Protein AF-A0A1C6EQ10-F1 (afdb_monomer_lite)

Secondary structure (DSSP, 8-state):
---HHHHHHHHHHHHHHHHHHHHT---EEE-TTSBEEEESGGGGGGTTSB--SS------------------

Radius of gyration: 14.61 Å; chains: 1; bounding box: 38×26×29 Å

Foldseek 3Di:
DPPPLNVCVVVVAVVQVVVCVVPVDKDFDADPQQATCDIDDPCRVRHRHHDPDDPDPPPDPDDPPDDDPDDD

Structure (mmCIF, N/CA/C/O backbone):
data_AF-A0A1C6EQ10-F1
#
_entry.id   AF-A0A1C6EQ10-F1
#
loop_
_atom_site.group_PDB
_atom_site.id
_atom_site.type_symbol
_atom_site.label_atom_id
_atom_site.label_alt_id
_atom_site.label_comp_id
_atom_site.label_asym_id
_atom_site.label_entity_id
_atom_site.label_seq_id
_atom_site.pdbx_PDB_ins_code
_atom_site.Cartn_x
_atom_site.Cartn_y
_atom_site.Cartn_z
_atom_site.occupancy
_atom_site.B_iso_or_equiv
_atom_site.auth_seq_id
_atom_site.auth_comp_id
_atom_site.auth_asym_id
_atom_site.auth_atom_id
_atom_site.pdbx_PDB_model_num
ATOM 1 N N . MET A 1 1 ? 7.966 13.740 -19.512 1.00 41.75 1 MET A N 1
ATOM 2 C CA . MET A 1 1 ? 6.730 12.944 -19.646 1.00 41.75 1 MET A CA 1
ATOM 3 C C . MET A 1 1 ? 6.322 12.542 -18.244 1.00 41.75 1 MET A C 1
ATOM 5 O O . MET A 1 1 ? 7.005 11.713 -17.661 1.00 41.75 1 MET A O 1
ATOM 9 N N . THR A 1 2 ? 5.318 13.192 -17.663 1.00 49.97 2 THR A N 1
ATOM 10 C CA . THR A 1 2 ? 4.700 12.700 -16.425 1.00 49.97 2 THR A CA 1
ATOM 11 C C . THR A 1 2 ? 4.013 11.384 -16.757 1.00 49.97 2 THR A C 1
ATOM 13 O O . THR A 1 2 ? 3.357 11.264 -17.795 1.00 49.97 2 THR A O 1
ATOM 16 N N . SER A 1 3 ? 4.261 10.355 -15.956 1.00 69.75 3 SER A N 1
ATOM 17 C CA . SER A 1 3 ? 3.653 9.053 -16.195 1.00 69.75 3 SER A CA 1
ATOM 18 C C . SER A 1 3 ? 2.135 9.179 -16.007 1.00 69.75 3 SER A C 1
ATOM 20 O O . SER A 1 3 ? 1.674 9.993 -15.210 1.00 69.75 3 SER A O 1
ATOM 22 N N . LEU A 1 4 ? 1.332 8.379 -16.721 1.00 69.44 4 LEU A N 1
ATOM 23 C CA . LEU A 1 4 ? -0.124 8.302 -16.490 1.00 69.44 4 LEU A CA 1
ATOM 24 C C . LEU A 1 4 ? -0.445 8.087 -14.996 1.00 69.44 4 LEU A C 1
ATOM 26 O O . LEU A 1 4 ? -1.453 8.577 -14.492 1.00 69.44 4 LEU A O 1
ATOM 30 N N . PHE A 1 5 ? 0.455 7.387 -14.304 1.00 70.94 5 PHE A N 1
ATOM 31 C CA . PHE A 1 5 ? 0.424 7.147 -12.870 1.00 70.94 5 PHE A CA 1
ATOM 32 C C . PHE A 1 5 ? 0.450 8.433 -12.039 1.00 70.94 5 PHE A C 1
ATOM 34 O O . PHE A 1 5 ? -0.368 8.577 -11.136 1.00 70.94 5 PHE A O 1
ATOM 41 N N . ASP A 1 6 ? 1.306 9.396 -12.381 1.00 76.06 6 ASP A N 1
ATOM 42 C CA . ASP A 1 6 ? 1.426 10.655 -11.633 1.00 76.06 6 ASP A CA 1
ATOM 43 C C . ASP A 1 6 ? 0.135 11.486 -11.697 1.00 76.06 6 ASP A C 1
ATOM 45 O O . ASP A 1 6 ? -0.208 12.188 -10.748 1.00 76.06 6 ASP A O 1
ATOM 49 N N . GLY A 1 7 ? -0.610 11.387 -12.805 1.00 84.25 7 GLY A N 1
ATOM 50 C CA . GLY A 1 7 ? -1.885 12.088 -12.978 1.00 84.25 7 GLY A CA 1
ATOM 51 C C . GLY A 1 7 ? -3.053 11.458 -12.214 1.00 84.25 7 GLY A C 1
ATOM 52 O O . GLY A 1 7 ? -3.944 12.178 -11.766 1.00 84.25 7 GLY A O 1
ATOM 53 N N . ILE A 1 8 ? -3.057 10.130 -12.056 1.00 87.19 8 ILE A N 1
ATOM 54 C CA . ILE A 1 8 ? -4.158 9.387 -11.418 1.00 87.19 8 ILE A CA 1
ATOM 55 C C . ILE A 1 8 ? -3.939 9.146 -9.919 1.00 87.19 8 ILE A C 1
ATOM 57 O O . ILE A 1 8 ? -4.899 8.907 -9.186 1.00 87.19 8 ILE A O 1
ATOM 61 N N . GLN A 1 9 ? -2.696 9.245 -9.436 1.00 88.44 9 GLN A N 1
ATOM 62 C CA . GLN A 1 9 ? -2.344 8.986 -8.039 1.00 88.44 9 GLN A CA 1
ATOM 63 C C . GLN A 1 9 ? -3.212 9.766 -7.028 1.00 88.44 9 GLN A C 1
ATOM 65 O O . GLN A 1 9 ? -3.741 9.130 -6.114 1.00 88.44 9 GLN A O 1
ATOM 70 N N . PRO A 1 10 ? -3.483 11.080 -7.199 1.00 91.00 10 PRO A N 1
ATOM 7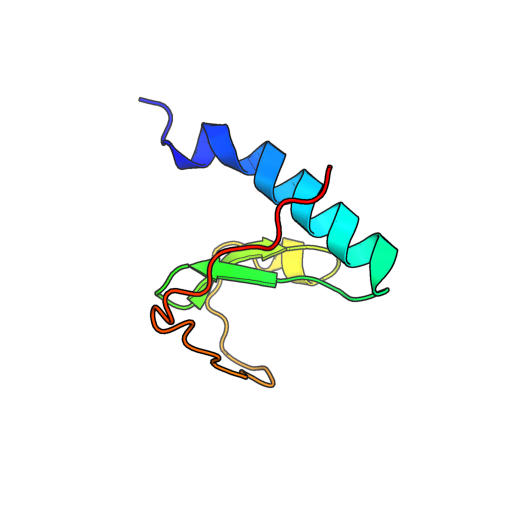1 C CA . PRO A 1 10 ? -4.326 11.817 -6.253 1.00 91.00 10 PRO A CA 1
ATOM 72 C C . PRO A 1 10 ? -5.766 11.286 -6.184 1.00 91.00 10 PRO A C 1
ATOM 74 O O . PRO A 1 10 ? -6.398 11.300 -5.130 1.00 91.00 10 PRO A O 1
ATOM 77 N N . GLN A 1 11 ? -6.294 10.786 -7.303 1.00 92.19 11 GLN A N 1
ATOM 78 C CA . GLN A 1 11 ? -7.651 10.237 -7.382 1.00 92.19 11 GLN A CA 1
ATOM 79 C C . GLN A 1 11 ? -7.719 8.858 -6.717 1.00 92.19 11 GLN A C 1
ATOM 81 O O . GLN A 1 11 ? -8.685 8.555 -6.017 1.00 92.19 11 GLN A O 1
ATOM 86 N N . ILE A 1 12 ? -6.672 8.041 -6.881 1.00 90.19 1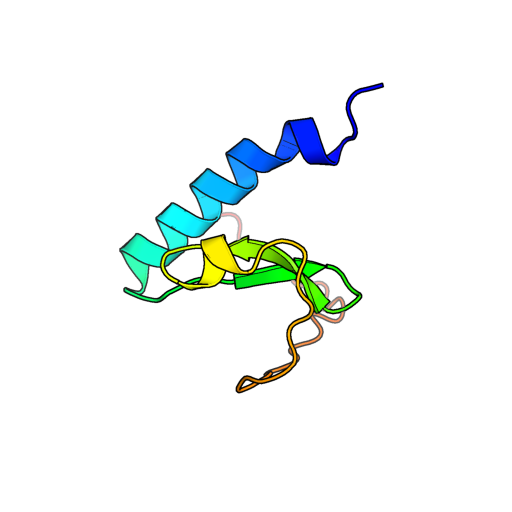2 ILE A N 1
ATOM 87 C CA . ILE A 1 12 ? -6.524 6.763 -6.172 1.00 90.19 12 ILE A CA 1
ATOM 88 C C . ILE A 1 12 ? -6.490 7.005 -4.659 1.00 90.19 12 ILE A C 1
ATOM 90 O O . ILE A 1 12 ? -7.187 6.317 -3.915 1.00 90.19 12 ILE A O 1
ATOM 94 N N . GLU A 1 13 ? -5.729 8.001 -4.204 1.00 90.88 13 GLU A N 1
ATOM 95 C CA . GLU A 1 13 ? -5.622 8.360 -2.787 1.00 90.88 13 GLU A CA 1
ATOM 96 C C . GLU A 1 13 ? -6.961 8.827 -2.196 1.00 90.88 13 GLU A C 1
ATOM 98 O O . GLU A 1 13 ? -7.354 8.384 -1.116 1.00 90.88 13 GLU A O 1
ATOM 103 N N . GLN A 1 14 ? -7.723 9.649 -2.920 1.00 93.00 14 GLN A N 1
ATOM 104 C CA . GLN A 1 14 ? -9.074 10.036 -2.496 1.00 93.00 14 GLN A CA 1
ATOM 105 C C . GLN A 1 14 ? -10.019 8.830 -2.407 1.00 93.00 14 GLN A C 1
ATOM 107 O O . GLN A 1 14 ? -10.778 8.694 -1.445 1.00 93.00 14 GLN A O 1
ATOM 112 N N . TYR A 1 15 ? -9.948 7.925 -3.384 1.00 92.31 15 TYR A N 1
ATOM 113 C CA . TYR A 1 15 ? -10.788 6.734 -3.422 1.00 92.31 15 TYR A CA 1
ATOM 114 C C . TYR A 1 15 ? -10.522 5.790 -2.241 1.00 92.31 15 TYR A C 1
ATOM 116 O O . TYR A 1 15 ? -11.466 5.319 -1.603 1.00 92.31 15 TYR A O 1
ATOM 124 N N . ILE A 1 16 ? -9.254 5.541 -1.895 1.00 92.50 16 ILE A N 1
ATOM 125 C CA . ILE A 1 16 ? -8.925 4.678 -0.748 1.00 92.50 16 ILE A CA 1
ATOM 126 C C . ILE A 1 16 ? -9.339 5.298 0.583 1.00 92.50 16 ILE A C 1
ATOM 128 O O . ILE A 1 16 ? -9.788 4.566 1.460 1.00 92.50 16 ILE A O 1
ATOM 132 N N . LEU A 1 17 ? -9.250 6.625 0.732 1.00 92.19 17 LEU A N 1
ATOM 133 C CA . LEU A 1 17 ? -9.711 7.314 1.940 1.00 92.19 17 LEU A CA 1
ATOM 134 C C . LEU A 1 17 ? -11.224 7.158 2.131 1.00 92.19 17 LEU A C 1
ATOM 136 O O . LEU A 1 17 ? -11.676 6.929 3.251 1.00 92.19 17 LEU A O 1
ATOM 140 N N . MET A 1 18 ? -11.994 7.212 1.042 1.00 94.56 18 MET A N 1
ATOM 141 C CA . MET A 1 18 ? -13.433 6.948 1.073 1.00 94.56 18 MET A CA 1
ATOM 142 C C . MET A 1 18 ? -13.745 5.498 1.473 1.00 94.56 18 MET A C 1
ATOM 144 O O . MET A 1 18 ? -14.645 5.255 2.268 1.00 94.56 18 MET A O 1
ATOM 148 N N . ILE A 1 19 ? -13.000 4.513 0.960 1.00 91.06 19 ILE A N 1
ATOM 149 C CA . ILE A 1 19 ? -13.174 3.113 1.384 1.00 91.06 19 ILE A CA 1
ATOM 150 C C . ILE A 1 19 ? -12.865 2.967 2.878 1.00 91.06 19 ILE A C 1
ATOM 152 O O . ILE A 1 19 ? -13.636 2.337 3.603 1.00 91.06 19 ILE A O 1
ATOM 156 N N . CYS A 1 20 ? -11.766 3.564 3.345 1.00 89.62 20 CYS A N 1
ATOM 157 C CA . CYS A 1 20 ? -11.396 3.541 4.757 1.00 89.62 20 CYS A CA 1
ATOM 158 C C . CYS A 1 20 ? -12.496 4.114 5.651 1.00 89.62 20 CYS A C 1
ATOM 160 O O . CYS A 1 20 ? -12.796 3.512 6.675 1.00 89.62 20 CYS A O 1
ATOM 162 N N . SER A 1 21 ? -13.113 5.236 5.267 1.00 90.56 21 SER A N 1
ATOM 163 C CA . SER A 1 21 ? -14.144 5.876 6.090 1.00 90.56 21 SER A CA 1
ATOM 164 C C . SER A 1 21 ? -15.450 5.084 6.158 1.00 90.56 21 SER A C 1
ATOM 166 O O . SER A 1 21 ? -16.120 5.116 7.184 1.00 90.56 21 SER A O 1
ATOM 168 N N . ILE A 1 22 ? -15.810 4.361 5.094 1.00 92.44 22 ILE A N 1
ATOM 169 C CA . ILE A 1 22 ? -17.050 3.571 5.044 1.00 92.44 22 ILE A CA 1
ATOM 170 C C . ILE A 1 22 ? -16.913 2.258 5.820 1.00 92.44 22 ILE A C 1
ATOM 172 O O . ILE A 1 22 ? -17.854 1.837 6.489 1.00 92.44 22 ILE A O 1
ATOM 176 N N . PHE A 1 23 ? -15.765 1.587 5.701 1.00 89.12 23 PHE A N 1
ATOM 177 C CA . PHE A 1 23 ? -15.592 0.219 6.196 1.00 89.12 23 PHE A CA 1
ATOM 178 C C . PHE A 1 23 ? -14.735 0.105 7.463 1.00 89.12 23 PHE A C 1
ATOM 180 O O . PHE A 1 23 ? -14.637 -0.995 7.997 1.00 89.12 23 PHE A O 1
ATOM 187 N N . ASP A 1 24 ? -14.121 1.199 7.927 1.00 89.06 24 ASP A N 1
ATOM 188 C CA . ASP A 1 24 ? -13.196 1.227 9.072 1.00 89.06 24 ASP A CA 1
ATOM 189 C C . ASP A 1 24 ? -12.050 0.199 8.941 1.00 89.06 24 ASP A C 1
ATOM 191 O O . ASP A 1 24 ? -11.737 -0.581 9.840 1.00 89.06 24 ASP A O 1
ATOM 195 N N . VAL A 1 25 ? -11.435 0.153 7.751 1.00 86.38 25 VAL A N 1
ATOM 196 C CA . VAL A 1 25 ? -10.327 -0.761 7.420 1.00 86.38 25 VAL A CA 1
ATOM 197 C C . VAL A 1 25 ? -9.135 -0.029 6.817 1.00 86.38 25 VAL A C 1
ATOM 199 O O . VAL A 1 25 ? -9.295 0.936 6.073 1.00 86.38 25 VAL A O 1
ATOM 202 N N . ASP A 1 26 ? -7.928 -0.552 7.050 1.00 87.44 26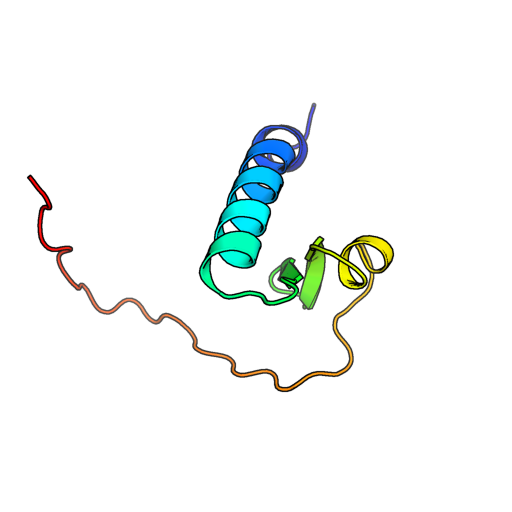 ASP A N 1
ATOM 203 C CA . ASP A 1 26 ? -6.739 -0.177 6.279 1.00 87.44 26 ASP A CA 1
ATOM 204 C C . ASP A 1 26 ? -6.832 -0.754 4.854 1.00 87.44 26 ASP A C 1
ATOM 206 O O . ASP A 1 26 ? -7.060 -1.953 4.667 1.00 87.44 26 ASP A O 1
ATOM 210 N N . VAL A 1 27 ? -6.575 0.076 3.845 1.00 88.81 27 VAL A N 1
ATOM 211 C CA . VAL A 1 27 ? -6.612 -0.295 2.424 1.00 88.81 27 VAL A CA 1
ATOM 212 C C . VAL A 1 27 ? -5.191 -0.420 1.881 1.00 88.81 27 VAL A C 1
ATOM 214 O O . VAL A 1 27 ? -4.273 0.293 2.295 1.00 88.81 27 VAL A O 1
ATOM 217 N N . ASP A 1 28 ? -5.005 -1.359 0.960 1.00 89.81 28 ASP A N 1
ATOM 218 C CA . ASP A 1 28 ? -3.754 -1.612 0.249 1.00 89.81 28 ASP A CA 1
ATOM 219 C C . ASP A 1 28 ? -4.084 -1.852 -1.232 1.00 89.81 28 ASP A C 1
ATOM 221 O O . ASP A 1 28 ? -4.897 -2.723 -1.549 1.00 89.81 28 ASP A O 1
ATOM 225 N N . ILE A 1 29 ? -3.492 -1.071 -2.137 1.00 88.88 29 ILE A N 1
ATOM 226 C CA . ILE A 1 29 ? -3.646 -1.223 -3.588 1.00 88.88 29 ILE A CA 1
ATOM 227 C C . ILE A 1 29 ? -2.310 -1.664 -4.165 1.00 88.88 29 ILE A C 1
ATOM 229 O O . ILE A 1 29 ? -1.286 -0.998 -4.002 1.00 88.88 29 ILE A O 1
ATOM 233 N N . CYS A 1 30 ? -2.341 -2.777 -4.891 1.00 88.69 30 CYS A N 1
ATOM 234 C CA . CYS A 1 30 ? -1.184 -3.334 -5.573 1.00 88.69 30 CYS A CA 1
ATOM 235 C C . CYS A 1 30 ? -1.395 -3.389 -7.087 1.00 88.69 30 CYS A C 1
ATOM 237 O O . CYS A 1 30 ? -2.521 -3.540 -7.560 1.00 88.69 30 CYS A O 1
ATOM 239 N N . ASP A 1 31 ? -0.296 -3.336 -7.834 1.00 87.00 31 ASP A N 1
ATOM 240 C CA . ASP A 1 31 ? -0.279 -3.663 -9.256 1.00 87.00 31 ASP A CA 1
ATOM 241 C C . ASP A 1 31 ? -0.430 -5.183 -9.503 1.00 87.00 31 ASP A C 1
ATOM 243 O O . ASP A 1 31 ? -0.575 -5.999 -8.584 1.00 87.00 31 ASP A O 1
ATOM 247 N N . SER A 1 32 ? -0.356 -5.594 -10.771 1.00 85.94 32 SER A N 1
ATOM 248 C CA . SER A 1 32 ? -0.430 -7.006 -11.169 1.00 85.94 32 SER A CA 1
ATOM 249 C C . SER A 1 32 ? 0.715 -7.874 -10.633 1.00 85.94 32 SER A C 1
ATOM 251 O O . SER A 1 32 ? 0.575 -9.095 -10.570 1.00 85.94 32 SER A O 1
ATOM 253 N N . ASN A 1 33 ? 1.836 -7.267 -10.241 1.00 87.38 33 ASN A N 1
ATOM 254 C CA . ASN A 1 33 ? 3.003 -7.936 -9.667 1.00 87.38 33 ASN A CA 1
ATOM 255 C C . ASN A 1 33 ? 2.966 -7.968 -8.134 1.00 87.38 33 ASN A C 1
ATOM 257 O O . ASN A 1 33 ? 3.925 -8.428 -7.501 1.00 87.38 33 ASN A O 1
ATOM 261 N N . LEU A 1 34 ? 1.852 -7.524 -7.542 1.00 88.69 34 LEU A N 1
ATOM 262 C CA . LEU A 1 34 ? 1.656 -7.374 -6.105 1.00 88.69 34 LEU A CA 1
ATOM 263 C C . LEU A 1 34 ? 2.576 -6.313 -5.480 1.00 88.69 34 LEU A C 1
ATOM 265 O O . LEU A 1 34 ? 2.877 -6.384 -4.288 1.00 88.69 34 LEU A O 1
ATOM 269 N N . ILE A 1 35 ? 3.053 -5.348 -6.266 1.00 90.00 35 ILE A N 1
ATOM 270 C CA . ILE A 1 35 ? 3.797 -4.190 -5.774 1.00 90.00 35 ILE A CA 1
ATOM 271 C C . ILE A 1 35 ? 2.797 -3.125 -5.347 1.00 90.00 35 ILE A C 1
ATOM 273 O O . ILE A 1 35 ? 1.916 -2.744 -6.114 1.00 90.00 35 ILE A O 1
ATOM 277 N N . ARG A 1 36 ? 2.928 -2.646 -4.110 1.00 90.19 36 ARG A N 1
ATOM 278 C CA . ARG A 1 36 ? 2.034 -1.627 -3.556 1.00 90.19 36 ARG A CA 1
ATOM 279 C C . ARG A 1 36 ? 2.236 -0.289 -4.243 1.00 90.19 36 ARG A C 1
ATOM 281 O O . ARG A 1 36 ? 3.352 0.227 -4.246 1.00 90.19 36 ARG A O 1
ATOM 288 N N . ILE A 1 37 ? 1.151 0.275 -4.749 1.00 90.62 37 ILE A N 1
ATOM 289 C CA . ILE A 1 37 ? 1.126 1.580 -5.419 1.00 90.62 37 ILE A CA 1
ATOM 290 C C . ILE A 1 37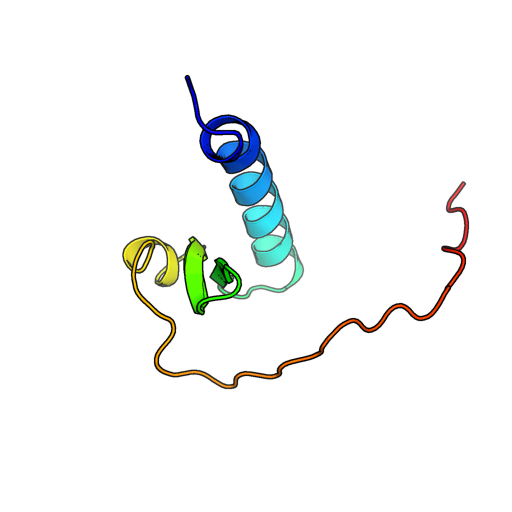 ? 0.424 2.653 -4.579 1.00 90.62 37 ILE A C 1
ATOM 292 O O . ILE A 1 37 ? 0.725 3.833 -4.718 1.00 90.62 37 ILE A O 1
ATOM 296 N N . ALA A 1 38 ? -0.475 2.255 -3.677 1.00 91.06 38 ALA A N 1
ATOM 297 C CA . ALA A 1 38 ? -1.140 3.153 -2.740 1.00 91.06 38 ALA A CA 1
ATOM 298 C C . ALA A 1 38 ? -1.622 2.370 -1.515 1.00 91.06 38 ALA A C 1
ATOM 300 O O . ALA A 1 38 ? -1.844 1.162 -1.585 1.00 91.06 38 ALA A O 1
ATOM 301 N N . GLY A 1 39 ? -1.816 3.050 -0.391 1.00 91.06 39 GLY A N 1
ATOM 302 C CA . GLY A 1 39 ? -2.374 2.425 0.800 1.00 91.06 39 GLY A CA 1
ATOM 303 C C . GLY A 1 39 ? -2.580 3.420 1.929 1.00 91.06 39 GLY A C 1
ATOM 304 O O . GLY A 1 39 ? -2.009 4.508 1.928 1.00 91.06 39 GLY A O 1
ATOM 305 N N . THR A 1 40 ? -3.386 3.036 2.912 1.00 90.75 40 THR A N 1
ATOM 306 C CA . THR A 1 40 ? -3.688 3.865 4.084 1.00 90.75 40 THR A CA 1
ATOM 307 C C . THR A 1 40 ? -3.040 3.317 5.352 1.00 90.75 40 THR A C 1
ATOM 309 O O . THR A 1 40 ? -2.500 2.204 5.379 1.00 90.75 40 THR A O 1
ATOM 312 N N . GLY A 1 41 ? -3.000 4.150 6.396 1.00 87.38 41 GLY A N 1
ATOM 313 C CA . GLY A 1 41 ? -2.459 3.782 7.702 1.00 87.38 41 GLY A CA 1
ATOM 314 C C . GLY A 1 41 ? -1.039 3.214 7.616 1.00 87.38 41 GLY A C 1
ATOM 315 O O . GLY A 1 41 ? -0.116 3.824 7.066 1.00 87.38 41 GLY A O 1
ATOM 316 N N . LYS A 1 42 ? -0.856 2.002 8.146 1.00 85.38 42 LYS A N 1
ATOM 317 C CA . LYS A 1 42 ? 0.439 1.296 8.144 1.00 85.38 42 LYS A CA 1
ATOM 318 C C . LYS A 1 42 ? 0.909 0.864 6.749 1.00 85.38 42 LYS A C 1
ATOM 320 O O . LYS A 1 42 ? 2.108 0.632 6.567 1.00 85.38 42 LYS A O 1
ATOM 325 N N . ASN A 1 43 ? -0.000 0.748 5.779 1.00 85.00 43 ASN A N 1
ATOM 326 C CA . ASN A 1 43 ? 0.314 0.282 4.427 1.00 85.00 43 ASN A CA 1
ATOM 327 C C . ASN A 1 43 ? 0.962 1.380 3.578 1.00 85.00 43 ASN A C 1
ATOM 329 O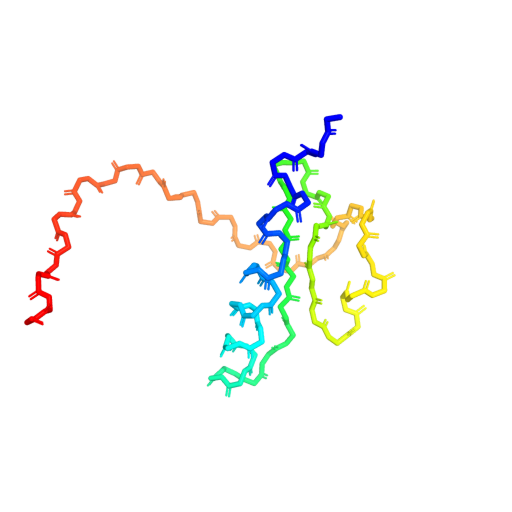 O . ASN A 1 43 ? 1.772 1.061 2.712 1.00 85.00 43 ASN A O 1
ATOM 333 N N . ASN A 1 44 ? 0.722 2.658 3.892 1.00 86.38 44 ASN A N 1
ATOM 334 C CA . ASN A 1 44 ? 1.352 3.782 3.192 1.00 86.38 44 ASN A CA 1
ATOM 335 C C . ASN A 1 44 ? 2.896 3.724 3.275 1.00 86.38 44 ASN A C 1
ATOM 337 O O . ASN A 1 44 ? 3.612 3.926 2.301 1.00 86.38 44 ASN A O 1
ATOM 341 N N . ARG A 1 45 ? 3.438 3.289 4.423 1.00 89.31 45 ARG A N 1
ATOM 342 C CA . ARG A 1 45 ? 4.891 3.083 4.628 1.00 89.31 45 ARG A CA 1
ATOM 343 C C . ARG A 1 45 ? 5.468 1.893 3.847 1.00 89.31 45 ARG A C 1
ATOM 345 O O . ARG A 1 45 ? 6.665 1.611 3.935 1.00 89.31 45 ARG A O 1
ATOM 352 N N . ARG A 1 46 ? 4.618 1.127 3.162 1.00 89.31 46 ARG A N 1
ATOM 353 C CA . ARG A 1 46 ? 4.980 -0.077 2.406 1.00 89.31 46 ARG A CA 1
ATOM 354 C C . ARG A 1 46 ? 4.829 0.114 0.896 1.00 89.31 46 ARG A C 1
ATOM 356 O O . ARG A 1 46 ? 5.067 -0.855 0.177 1.00 89.31 46 ARG A O 1
ATOM 363 N N . ILE A 1 47 ? 4.484 1.312 0.415 1.00 90.19 47 ILE A N 1
ATOM 364 C CA . ILE A 1 47 ? 4.469 1.628 -1.022 1.00 90.19 47 ILE A CA 1
ATOM 365 C C . ILE A 1 47 ? 5.823 1.261 -1.654 1.00 90.19 47 ILE A C 1
ATOM 367 O O . ILE A 1 47 ? 6.878 1.395 -1.030 1.00 90.19 47 ILE A O 1
ATOM 371 N N . GLY A 1 48 ? 5.780 0.688 -2.857 1.00 89.38 48 GLY A N 1
ATOM 372 C CA . GLY A 1 48 ? 6.937 0.142 -3.571 1.00 89.38 48 GLY A CA 1
ATOM 373 C C . GLY A 1 48 ? 7.393 -1.243 -3.095 1.00 89.38 48 GLY A C 1
ATOM 374 O O . GLY A 1 48 ? 8.195 -1.888 -3.766 1.00 89.38 48 GLY A O 1
ATOM 375 N N . LYS A 1 49 ? 6.878 -1.758 -1.968 1.00 91.19 49 LYS A N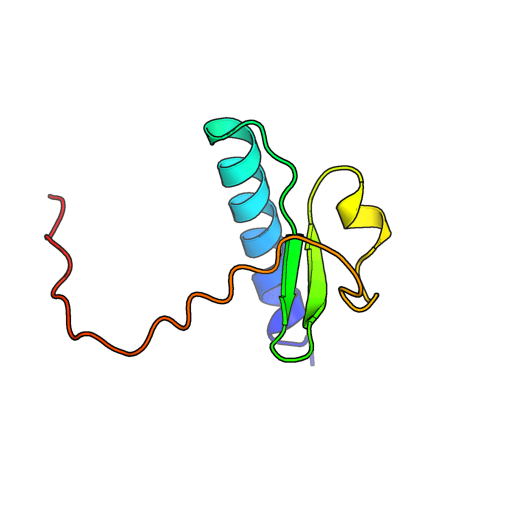 1
ATOM 376 C CA . LYS A 1 49 ? 7.219 -3.101 -1.472 1.00 91.19 49 LYS A CA 1
ATOM 377 C C . LYS A 1 49 ? 6.190 -4.128 -1.917 1.00 91.19 49 LYS A C 1
ATOM 379 O O . LYS A 1 49 ? 4.983 -3.900 -1.819 1.00 91.19 49 LYS A O 1
ATOM 384 N N . LYS A 1 50 ? 6.670 -5.312 -2.303 1.00 90.44 50 LYS A N 1
ATOM 385 C CA . LYS A 1 50 ? 5.819 -6.451 -2.662 1.00 90.44 50 LYS A CA 1
ATOM 386 C C . LYS A 1 50 ? 4.959 -6.911 -1.483 1.00 90.44 50 LYS A C 1
ATOM 388 O O . LYS A 1 50 ? 5.413 -6.963 -0.335 1.00 90.44 50 LYS A O 1
ATOM 393 N N . LEU A 1 51 ? 3.703 -7.244 -1.745 1.00 86.06 51 LEU A N 1
ATOM 394 C CA . LEU A 1 51 ? 2.810 -7.891 -0.791 1.00 86.06 51 LEU A CA 1
ATOM 395 C C . LEU A 1 51 ? 3.253 -9.351 -0.620 1.00 86.06 51 LEU A C 1
ATOM 397 O O . LEU A 1 51 ? 3.027 -10.189 -1.486 1.00 86.06 51 LEU A O 1
ATOM 401 N N . THR A 1 52 ? 3.954 -9.632 0.481 1.00 81.62 52 THR A N 1
ATOM 402 C CA . THR A 1 52 ? 4.530 -10.952 0.793 1.00 81.62 52 THR A CA 1
ATOM 403 C C . THR A 1 52 ? 3.656 -11.800 1.715 1.00 81.62 52 THR A C 1
ATOM 405 O O . THR A 1 52 ? 3.779 -13.020 1.710 1.00 81.62 52 THR A O 1
ATOM 408 N N . SER A 1 53 ? 2.769 -11.183 2.502 1.00 71.56 53 SER A N 1
ATOM 409 C CA . SER A 1 53 ? 1.887 -11.875 3.446 1.00 71.56 53 SER A CA 1
ATOM 410 C C . SER A 1 53 ? 0.537 -11.163 3.597 1.00 71.56 53 SER A C 1
ATOM 412 O O . SER A 1 53 ? 0.460 -9.935 3.543 1.00 71.56 53 SER A O 1
ATOM 414 N N . GLY A 1 54 ? -0.535 -11.949 3.761 1.00 66.19 54 GLY A N 1
ATOM 415 C CA . GLY A 1 54 ? -1.918 -11.485 3.931 1.00 66.19 54 GLY A CA 1
ATOM 416 C C . GLY A 1 54 ? -2.944 -12.575 3.587 1.00 66.19 54 GLY A C 1
ATOM 417 O O . GLY A 1 54 ? -2.605 -13.562 2.934 1.00 66.19 54 GLY A O 1
ATOM 418 N N . ARG A 1 55 ? -4.211 -12.408 3.998 1.00 60.22 55 ARG A N 1
ATOM 419 C CA . ARG A 1 55 ? -5.331 -13.230 3.493 1.00 60.22 55 ARG A CA 1
ATOM 420 C C . ARG A 1 55 ? -5.667 -12.785 2.066 1.00 60.22 55 ARG A C 1
ATOM 422 O O . ARG A 1 55 ? -6.595 -12.016 1.840 1.00 60.22 55 ARG A O 1
ATOM 429 N N . LEU A 1 56 ? -4.859 -13.241 1.111 1.00 58.25 56 LEU A N 1
ATOM 430 C CA . LEU A 1 56 ? -5.008 -12.943 -0.311 1.00 58.25 56 LEU A CA 1
ATOM 431 C C . LEU A 1 56 ? -6.232 -13.677 -0.868 1.00 58.25 56 LEU A C 1
ATOM 433 O O . LEU A 1 56 ? -6.147 -14.817 -1.316 1.00 58.25 56 LEU A O 1
ATOM 437 N N . SER A 1 57 ? -7.388 -13.024 -0.850 1.00 50.53 57 SER A N 1
ATOM 438 C CA . SER A 1 57 ? -8.550 -13.485 -1.606 1.00 50.53 57 SER A CA 1
ATOM 439 C C . SER A 1 57 ? -8.449 -12.933 -3.029 1.00 50.53 57 SER A C 1
ATOM 441 O O . SER A 1 57 ? -8.826 -11.802 -3.321 1.00 50.53 57 SER A O 1
ATOM 443 N N . LYS A 1 58 ? -7.891 -13.728 -3.948 1.00 50.22 58 LYS A N 1
ATOM 444 C CA . LYS A 1 58 ? -7.830 -13.370 -5.371 1.00 50.22 58 LYS A CA 1
ATOM 445 C C . LYS A 1 58 ? -9.204 -13.593 -6.007 1.00 50.22 58 LYS A C 1
ATOM 447 O O . LYS A 1 58 ? -9.467 -14.654 -6.566 1.00 50.22 58 LYS A O 1
ATOM 452 N N . LYS A 1 59 ? -10.088 -12.594 -5.956 1.00 46.72 59 LYS A N 1
ATOM 453 C CA . LYS A 1 59 ? -11.274 -12.581 -6.822 1.00 46.72 59 LYS A CA 1
ATOM 454 C C . LYS A 1 59 ? -10.858 -12.027 -8.181 1.00 46.72 59 LYS A C 1
ATOM 456 O O . LYS A 1 59 ? -10.782 -10.819 -8.374 1.00 46.72 59 LYS A O 1
ATOM 461 N N . VAL A 1 60 ? -10.547 -12.915 -9.125 1.00 42.66 60 VAL A N 1
ATOM 462 C CA . VAL A 1 60 ? -10.407 -12.513 -10.530 1.00 42.66 60 VAL A CA 1
ATOM 463 C C . VAL A 1 60 ? -11.794 -12.100 -10.998 1.00 42.66 60 VAL A C 1
ATOM 465 O O . VAL A 1 60 ? -12.694 -12.933 -11.100 1.00 42.66 60 VAL A O 1
ATOM 468 N N . MET A 1 61 ? -11.984 -10.808 -11.251 1.00 39.03 61 MET A N 1
ATOM 469 C CA . MET A 1 61 ? -13.180 -10.315 -11.918 1.00 39.03 61 MET A CA 1
ATOM 470 C C . MET A 1 61 ? -13.085 -10.727 -13.390 1.00 39.03 61 MET A C 1
ATOM 472 O O . MET A 1 61 ? -12.671 -9.958 -14.252 1.00 39.03 61 MET A O 1
ATOM 476 N N . GLY A 1 62 ? -13.384 -11.995 -13.677 1.00 35.41 62 GLY A N 1
ATOM 477 C CA . GLY A 1 62 ? -13.636 -12.425 -15.045 1.00 35.41 62 GLY A CA 1
ATOM 478 C C . GLY A 1 62 ? -14.802 -11.601 -15.580 1.00 35.41 62 GLY A C 1
ATOM 479 O O . GLY A 1 62 ? -15.759 -11.369 -14.839 1.00 35.41 62 GLY A O 1
ATOM 480 N N . LYS A 1 63 ? -14.718 -11.131 -16.831 1.00 41.16 63 LYS A N 1
ATOM 481 C CA . LYS A 1 63 ? -15.834 -10.467 -17.516 1.00 41.16 63 LYS A CA 1
ATOM 482 C C . LYS A 1 63 ? -17.069 -11.373 -17.439 1.00 41.16 63 LYS A C 1
ATOM 484 O O . LYS A 1 63 ? -17.250 -12.246 -18.278 1.00 41.16 63 LYS A O 1
ATOM 489 N N . LYS A 1 64 ? -17.935 -11.168 -16.452 1.00 48.97 64 LYS A N 1
ATOM 490 C CA . LYS A 1 64 ? -19.356 -11.432 -16.627 1.00 48.97 64 LYS A CA 1
ATOM 491 C C . LYS A 1 64 ? -19.909 -10.135 -17.183 1.00 48.97 64 LYS A C 1
ATOM 493 O O . LYS A 1 64 ? -19.751 -9.089 -16.561 1.00 48.97 64 LYS A O 1
ATOM 498 N N . SER A 1 65 ? -20.466 -10.191 -18.389 1.00 48.75 65 SER A N 1
ATOM 499 C CA . SER A 1 65 ? -21.249 -9.102 -18.960 1.00 48.75 65 SER A CA 1
ATOM 500 C C . SER A 1 65 ? -22.463 -8.872 -18.061 1.00 48.75 65 SER A C 1
ATOM 502 O O . SER A 1 65 ? -23.530 -9.439 -18.268 1.00 48.75 65 SER A O 1
ATOM 504 N N . THR A 1 66 ? -22.289 -8.109 -16.995 1.00 46.78 66 THR A N 1
ATOM 505 C CA . THR A 1 66 ? -23.393 -7.651 -16.166 1.00 46.78 66 THR A CA 1
ATOM 506 C C . THR A 1 66 ? -23.617 -6.199 -16.517 1.00 46.78 66 THR A C 1
ATOM 508 O O . THR A 1 66 ? -22.806 -5.336 -16.185 1.00 46.78 66 THR A O 1
ATOM 511 N N . SER A 1 67 ? -24.704 -5.957 -17.249 1.00 49.97 67 SER A N 1
ATOM 512 C CA . SER A 1 67 ? -25.319 -4.644 -17.370 1.00 49.97 67 SER A CA 1
ATOM 513 C C . SER A 1 67 ? -25.485 -4.069 -15.966 1.00 49.97 67 SER A C 1
ATOM 515 O O . SER A 1 67 ? -26.211 -4.637 -15.147 1.00 49.97 67 SER A O 1
ATOM 517 N N . TRP A 1 68 ? -24.783 -2.980 -15.673 1.00 49.06 68 TRP A N 1
ATOM 518 C CA . TRP A 1 68 ? -24.994 -2.242 -14.438 1.00 49.06 68 TRP A CA 1
ATOM 519 C C . TRP A 1 68 ? -26.444 -1.744 -14.404 1.00 49.06 68 TRP A C 1
ATOM 521 O O . TRP A 1 68 ? -26.926 -1.251 -15.432 1.00 49.06 68 TRP A O 1
ATOM 531 N N . PRO A 1 69 ? -27.163 -1.862 -13.274 1.00 49.06 69 PRO A N 1
ATOM 532 C CA . PRO A 1 69 ? -28.425 -1.159 -13.134 1.00 49.06 69 PRO A CA 1
ATOM 533 C C . PRO A 1 69 ? -28.123 0.337 -13.240 1.00 49.06 69 PRO A C 1
ATOM 535 O O . PRO A 1 69 ? -27.262 0.855 -12.528 1.00 49.06 69 PRO A O 1
ATOM 538 N N . LYS A 1 70 ? -28.792 1.016 -14.176 1.00 52.00 70 LYS A N 1
ATOM 539 C CA . LYS A 1 70 ? -28.770 2.476 -14.255 1.00 52.00 70 LYS A CA 1
ATOM 540 C C . LYS A 1 70 ? -29.374 2.996 -12.957 1.00 52.00 70 LYS A C 1
ATOM 542 O O . LYS A 1 70 ? -30.567 2.823 -12.724 1.00 52.00 70 LYS A O 1
ATOM 547 N N . ILE A 1 71 ? -28.535 3.564 -12.103 1.00 53.53 71 ILE A N 1
ATOM 548 C CA . ILE A 1 71 ? -29.000 4.386 -10.996 1.00 53.53 71 ILE A CA 1
ATOM 549 C C . ILE A 1 71 ? -29.240 5.768 -11.605 1.00 53.53 71 ILE A C 1
ATOM 551 O O . ILE A 1 71 ? -28.339 6.295 -12.254 1.00 53.53 71 ILE A O 1
ATOM 555 N N . LEU A 1 72 ? -30.500 6.194 -11.469 1.00 43.62 72 LEU A N 1
ATOM 556 C CA . LEU A 1 72 ? -31.180 7.416 -11.921 1.00 43.62 72 LEU A CA 1
ATOM 557 C C . LEU A 1 72 ? -30.295 8.553 -12.448 1.00 43.62 72 LEU A C 1
ATOM 559 O O . LEU A 1 72 ? -29.451 9.054 -11.675 1.00 43.62 72 LEU A O 1
#

Sequence (72 aa):
MTSLFDGIQPQIEQYILMICSIFDVDVDICDSNLIRIAGTGKNNRRIGKKLTSGRLSKKVMGKKSTSWPKIL

pLDDT: mean 76.2, std 18.67, range [35.41, 94.56]